Protein AF-A0A450ST64-F1 (afdb_monomer)

Radius of gyration: 21.59 Å; Cα contacts (8 Å, |Δi|>4): 133; chains: 1; bounding box: 35×82×50 Å

Mean predicted aligned error: 12.1 Å

Structure (mmCIF, N/CA/C/O backbone):
data_AF-A0A450ST64-F1
#
_entry.id   AF-A0A450ST64-F1
#
loop_
_atom_site.group_PDB
_atom_site.id
_atom_site.type_symbol
_atom_site.label_atom_id
_atom_site.label_alt_id
_atom_site.label_comp_id
_atom_site.label_asym_id
_atom_site.label_entity_id
_atom_site.label_seq_id
_atom_site.pdbx_PDB_ins_code
_atom_site.Cartn_x
_atom_site.Cartn_y
_atom_site.Cartn_z
_atom_site.occupancy
_atom_site.B_iso_or_equiv
_atom_site.auth_seq_id
_atom_site.auth_comp_id
_atom_site.auth_asym_id
_atom_site.auth_atom_id
_atom_site.pdbx_PDB_model_num
ATOM 1 N N . MET A 1 1 ? 14.173 -31.144 0.280 1.00 30.81 1 MET A N 1
ATOM 2 C CA . MET A 1 1 ? 14.410 -29.751 -0.155 1.00 30.81 1 MET A CA 1
ATOM 3 C C . MET A 1 1 ? 13.484 -28.852 0.642 1.00 30.81 1 MET A C 1
ATOM 5 O O . MET A 1 1 ? 12.292 -28.825 0.370 1.00 30.81 1 MET A O 1
ATOM 9 N N . ALA A 1 2 ? 13.998 -28.232 1.703 1.00 28.69 2 ALA A N 1
ATOM 10 C CA . ALA A 1 2 ? 13.219 -27.351 2.565 1.00 28.69 2 ALA A CA 1
ATOM 11 C C .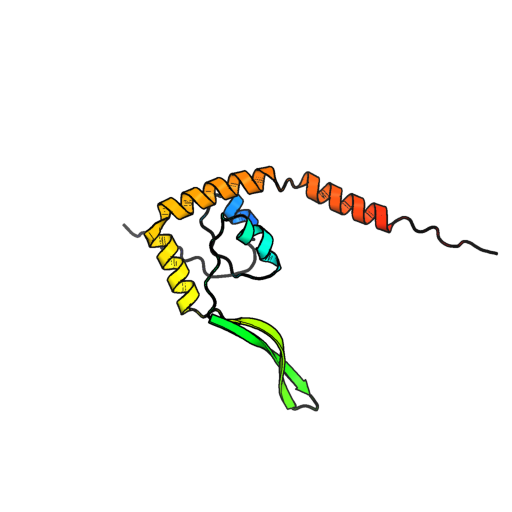 ALA A 1 2 ? 13.204 -25.952 1.938 1.00 28.69 2 ALA A C 1
ATOM 13 O O . ALA A 1 2 ? 14.189 -25.223 2.015 1.00 28.69 2 ALA A O 1
ATOM 14 N N . GLY A 1 3 ? 12.112 -25.618 1.247 1.00 28.77 3 GLY A N 1
ATOM 15 C CA . GLY A 1 3 ? 11.858 -24.257 0.784 1.00 28.77 3 GLY A CA 1
ATOM 16 C C . GLY A 1 3 ? 11.628 -23.366 1.998 1.00 28.77 3 GLY A C 1
ATOM 17 O O . GLY A 1 3 ? 10.692 -23.592 2.761 1.00 28.77 3 GLY A O 1
ATOM 18 N N . ALA A 1 4 ? 12.520 -22.402 2.210 1.00 29.52 4 ALA A N 1
ATOM 19 C CA . ALA A 1 4 ? 12.400 -21.418 3.271 1.00 29.52 4 ALA A CA 1
ATOM 20 C C . ALA A 1 4 ? 11.186 -20.519 2.992 1.00 29.52 4 ALA A C 1
ATOM 22 O O . ALA A 1 4 ? 11.232 -19.614 2.162 1.00 29.52 4 ALA A O 1
ATOM 23 N N . TRP A 1 5 ? 10.083 -20.793 3.682 1.00 30.41 5 TRP A N 1
ATOM 24 C CA . TRP A 1 5 ? 8.909 -19.932 3.726 1.00 30.41 5 TRP A CA 1
ATOM 25 C C . TRP A 1 5 ? 9.215 -18.735 4.626 1.00 30.41 5 TRP A C 1
ATOM 27 O O . TRP A 1 5 ? 8.937 -18.753 5.822 1.00 30.41 5 TRP A O 1
ATOM 37 N N . LEU A 1 6 ? 9.815 -17.688 4.066 1.00 27.41 6 LEU A N 1
ATOM 38 C CA . LEU A 1 6 ? 9.951 -16.405 4.752 1.00 27.41 6 LEU A CA 1
ATOM 39 C C . LEU A 1 6 ? 8.655 -15.607 4.576 1.00 27.41 6 LEU A C 1
ATOM 41 O O . LEU A 1 6 ? 8.564 -14.681 3.773 1.00 27.41 6 LEU A O 1
ATOM 45 N N . ILE A 1 7 ? 7.636 -15.983 5.349 1.00 30.05 7 ILE A N 1
ATOM 46 C CA . ILE A 1 7 ? 6.545 -15.067 5.685 1.00 30.05 7 ILE A CA 1
ATOM 47 C C . ILE A 1 7 ? 7.164 -14.026 6.626 1.00 30.05 7 ILE A C 1
ATOM 49 O O . ILE A 1 7 ? 7.279 -14.259 7.827 1.00 30.05 7 ILE A O 1
ATOM 53 N N . TRP A 1 8 ? 7.635 -12.906 6.075 1.00 29.45 8 TRP A N 1
ATOM 54 C CA . TRP A 1 8 ? 8.084 -11.762 6.870 1.00 29.45 8 TRP A CA 1
ATOM 55 C C . TRP A 1 8 ? 6.871 -11.134 7.562 1.00 29.45 8 TRP A C 1
ATOM 57 O O . TRP A 1 8 ? 6.113 -10.374 6.962 1.00 29.45 8 TRP A O 1
ATOM 67 N N . ALA A 1 9 ? 6.680 -11.479 8.832 1.00 27.64 9 ALA A N 1
ATOM 68 C CA . ALA A 1 9 ? 5.826 -10.763 9.765 1.00 27.64 9 ALA A CA 1
ATOM 69 C C . ALA A 1 9 ? 6.721 -9.962 10.735 1.00 27.64 9 ALA A C 1
ATOM 71 O O . ALA A 1 9 ? 7.627 -10.547 11.322 1.00 27.64 9 ALA A O 1
ATOM 72 N N . PHE A 1 10 ? 6.400 -8.669 10.930 1.00 33.41 10 PHE A N 1
ATOM 73 C CA . PHE A 1 10 ? 6.979 -7.683 11.881 1.00 33.41 10 PHE A CA 1
ATOM 74 C C . PHE A 1 10 ? 8.364 -7.084 11.543 1.00 33.41 10 PHE A C 1
ATOM 76 O O . PHE A 1 10 ? 9.142 -7.715 10.838 1.00 33.41 10 PHE A O 1
ATOM 83 N N . PRO A 1 11 ? 8.785 -5.952 12.154 1.00 30.73 11 PRO A N 1
ATOM 84 C CA . PRO A 1 11 ? 8.136 -4.672 12.480 1.00 30.73 11 PRO A CA 1
ATOM 85 C C . PRO A 1 11 ? 8.857 -3.484 11.769 1.00 30.73 11 PRO A C 1
ATOM 87 O O . PRO A 1 11 ? 9.947 -3.641 11.240 1.00 30.73 11 PRO A O 1
ATOM 90 N N . GLN A 1 12 ? 8.237 -2.297 11.730 1.00 32.22 12 GLN A N 1
ATOM 91 C CA . GLN A 1 12 ? 8.812 -0.974 11.386 1.00 32.22 12 GLN A CA 1
ATOM 92 C C . GLN A 1 12 ? 10.245 -0.934 10.785 1.00 32.22 12 GLN A C 1
ATOM 94 O O . GLN A 1 12 ? 11.183 -0.769 11.554 1.00 32.22 12 GLN A O 1
ATOM 99 N N . GLN A 1 13 ? 10.422 -0.998 9.451 1.00 31.97 13 GLN A N 1
ATOM 100 C CA . GLN A 1 13 ? 11.505 -0.274 8.727 1.00 31.97 13 GLN A CA 1
ATOM 101 C C . GLN A 1 13 ? 11.554 -0.468 7.199 1.00 31.97 13 GLN A C 1
ATOM 103 O O . GLN A 1 13 ? 12.188 0.342 6.525 1.00 31.97 13 GLN A O 1
ATOM 108 N N . ASN A 1 14 ? 10.827 -1.419 6.606 1.00 40.91 14 ASN A N 1
ATOM 109 C CA . ASN A 1 14 ? 10.688 -1.468 5.144 1.00 40.91 14 ASN A CA 1
ATOM 110 C C . ASN A 1 14 ? 9.575 -0.509 4.702 1.00 40.91 14 ASN A C 1
ATOM 112 O O . ASN A 1 14 ? 8.394 -0.841 4.655 1.00 40.91 14 ASN A O 1
ATOM 116 N N . HIS A 1 15 ? 9.947 0.751 4.469 1.00 55.06 15 HIS A N 1
ATOM 117 C CA . HIS A 1 15 ? 9.041 1.744 3.897 1.00 55.06 15 HIS A CA 1
ATOM 118 C C . HIS A 1 15 ? 8.637 1.282 2.481 1.00 55.06 15 HIS A C 1
ATOM 120 O O . HIS A 1 15 ? 9.527 0.891 1.725 1.00 55.06 15 HIS A O 1
ATOM 126 N N . PRO A 1 16 ? 7.377 1.462 2.034 1.00 56.62 16 PRO A N 1
ATOM 127 C CA . PRO A 1 16 ? 6.893 1.108 0.682 1.00 56.62 16 PRO A CA 1
ATOM 128 C C . PRO A 1 16 ? 7.734 1.607 -0.509 1.00 56.62 16 PRO A C 1
ATOM 130 O O . PRO A 1 16 ? 7.538 1.208 -1.652 1.00 56.62 16 PRO A O 1
ATOM 133 N N . LYS A 1 17 ? 8.648 2.547 -0.253 1.00 59.41 17 LYS A N 1
ATOM 134 C CA . LYS A 1 17 ? 9.569 3.115 -1.237 1.00 59.41 17 LYS A CA 1
ATOM 135 C C . LYS A 1 17 ? 10.792 2.217 -1.444 1.00 59.41 17 LYS A C 1
ATOM 137 O O . LYS A 1 17 ? 11.253 2.109 -2.571 1.00 59.41 17 LYS A O 1
ATOM 142 N N . SER A 1 18 ? 11.283 1.570 -0.385 1.00 56.31 18 SER A N 1
ATOM 143 C CA . SER A 1 18 ? 12.427 0.652 -0.431 1.00 56.31 18 SER A CA 1
ATOM 144 C C . SER A 1 18 ? 12.081 -0.611 -1.215 1.00 56.31 18 SER A C 1
ATOM 146 O O . SER A 1 18 ? 12.771 -0.954 -2.169 1.00 56.31 18 SER A O 1
ATOM 148 N N . ASP A 1 19 ? 10.948 -1.238 -0.901 1.00 57.44 19 ASP A N 1
ATOM 149 C CA . ASP A 1 19 ? 10.513 -2.473 -1.570 1.00 57.44 19 ASP A CA 1
ATOM 150 C C . ASP A 1 19 ? 10.255 -2.252 -3.066 1.00 57.44 19 ASP A C 1
ATOM 152 O O . ASP A 1 19 ? 10.588 -3.087 -3.910 1.00 57.44 19 ASP A O 1
ATOM 156 N N . ARG A 1 20 ? 9.751 -1.065 -3.421 1.00 58.09 20 ARG A N 1
ATOM 157 C CA . ARG A 1 20 ? 9.611 -0.654 -4.817 1.00 58.09 20 ARG A CA 1
ATOM 158 C C . ARG A 1 20 ? 10.942 -0.418 -5.505 1.00 58.09 20 ARG A C 1
ATOM 160 O O . ARG A 1 20 ? 11.062 -0.830 -6.647 1.00 58.09 20 ARG A O 1
ATOM 167 N N . LEU A 1 21 ? 11.942 0.186 -4.860 1.00 58.72 21 LEU A N 1
ATOM 168 C CA . LEU A 1 21 ? 13.284 0.284 -5.453 1.00 58.72 21 LEU A CA 1
ATOM 169 C C . LEU A 1 21 ? 13.840 -1.105 -5.806 1.00 58.72 21 LEU A C 1
ATOM 171 O O . LEU A 1 21 ? 14.534 -1.247 -6.808 1.00 58.72 21 LEU A O 1
ATOM 175 N N . LEU A 1 22 ? 13.449 -2.136 -5.054 1.00 68.44 22 LEU A N 1
ATOM 176 C CA . LEU A 1 22 ? 13.829 -3.529 -5.288 1.00 68.44 22 LEU A CA 1
ATOM 177 C C . LEU A 1 22 ? 12.943 -4.267 -6.311 1.00 68.44 22 LEU A C 1
ATOM 179 O O . LEU A 1 22 ? 13.215 -5.423 -6.621 1.00 68.44 22 LEU A O 1
ATOM 183 N N . GLY A 1 23 ? 11.900 -3.626 -6.854 1.00 80.31 23 GLY A N 1
ATOM 184 C CA . GLY A 1 23 ? 10.989 -4.245 -7.823 1.00 80.31 23 GLY A CA 1
ATOM 185 C C . GLY A 1 23 ? 10.072 -5.312 -7.218 1.00 80.31 23 GLY A C 1
ATOM 186 O O . GLY A 1 23 ? 9.620 -6.206 -7.929 1.00 80.31 23 GLY A O 1
ATOM 187 N N . VAL A 1 24 ? 9.794 -5.236 -5.914 1.00 85.50 24 VAL A N 1
ATOM 188 C CA . VAL A 1 24 ? 8.995 -6.237 -5.195 1.00 85.50 24 VAL A CA 1
ATOM 189 C C . VAL A 1 24 ? 7.499 -5.885 -5.250 1.00 85.50 24 VAL A C 1
ATOM 191 O O . VAL A 1 24 ? 7.123 -4.747 -4.939 1.00 85.50 24 VAL A O 1
ATOM 194 N N . PRO A 1 25 ? 6.610 -6.837 -5.606 1.00 87.38 25 PRO A N 1
ATOM 195 C CA . PRO A 1 25 ? 5.165 -6.654 -5.491 1.00 87.38 25 PRO A CA 1
ATOM 196 C C . PRO A 1 25 ? 4.749 -6.159 -4.105 1.00 87.38 25 PRO A C 1
ATOM 198 O O . PRO A 1 25 ? 5.056 -6.787 -3.097 1.00 87.38 25 PRO A O 1
ATOM 201 N N . THR A 1 26 ? 4.036 -5.033 -4.057 1.00 87.25 26 THR A N 1
ATOM 202 C CA . THR A 1 26 ? 3.669 -4.373 -2.797 1.00 87.25 26 THR A CA 1
ATOM 203 C C . THR A 1 26 ? 2.159 -4.144 -2.728 1.00 87.25 26 THR A C 1
ATOM 205 O O . THR A 1 26 ? 1.587 -3.466 -3.591 1.00 87.25 26 THR A O 1
ATOM 208 N N . ILE A 1 27 ? 1.530 -4.667 -1.672 1.00 89.50 27 ILE A N 1
ATOM 209 C CA . ILE A 1 27 ? 0.146 -4.369 -1.281 1.00 89.50 27 ILE A CA 1
ATOM 210 C C . ILE A 1 27 ? 0.136 -3.267 -0.217 1.00 89.50 27 ILE A C 1
ATOM 212 O O . ILE A 1 27 ? 0.959 -3.289 0.695 1.00 89.50 27 ILE A O 1
ATOM 216 N N . LEU A 1 28 ? -0.770 -2.295 -0.322 1.00 88.31 28 LEU A N 1
ATOM 217 C CA . LEU A 1 28 ? -0.840 -1.151 0.595 1.00 88.31 28 LEU A CA 1
ATOM 218 C C . LEU A 1 28 ? -2.267 -0.902 1.068 1.00 88.31 28 LEU A C 1
ATOM 220 O O . LEU A 1 28 ? -3.214 -1.023 0.300 1.00 88.31 28 LEU A O 1
ATOM 224 N N . SER A 1 29 ? -2.425 -0.475 2.317 1.00 86.06 29 SER A N 1
ATOM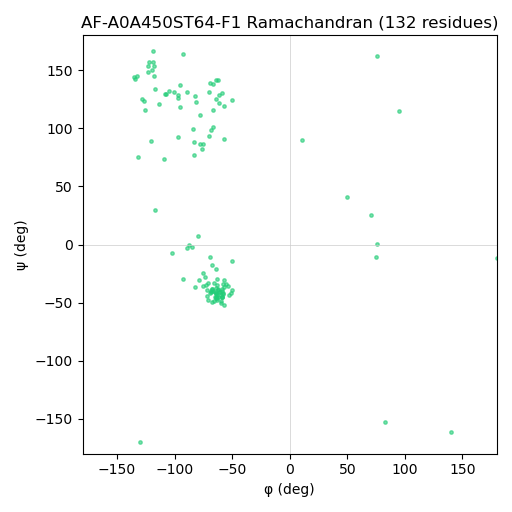 225 C CA . SER A 1 29 ? -3.678 0.134 2.757 1.00 86.06 29 SER A CA 1
ATOM 226 C C . SER A 1 29 ? -3.860 1.500 2.090 1.00 86.06 29 SER A C 1
ATOM 228 O O . SER A 1 29 ? -2.903 2.279 1.989 1.00 86.06 29 SER A O 1
ATOM 230 N N . ASP A 1 30 ? -5.087 1.801 1.655 1.00 84.81 30 ASP A N 1
ATOM 231 C CA . ASP A 1 30 ? -5.438 3.117 1.117 1.00 84.81 30 ASP A CA 1
ATOM 232 C C . ASP A 1 30 ? -5.596 4.136 2.243 1.00 84.81 30 ASP A C 1
ATOM 234 O O . ASP A 1 30 ? -6.678 4.395 2.762 1.00 84.81 30 ASP A O 1
ATOM 238 N N . ILE A 1 31 ? -4.468 4.675 2.685 1.00 80.88 31 ILE A N 1
ATOM 239 C CA . ILE A 1 31 ? -4.399 5.740 3.681 1.00 80.88 31 ILE A CA 1
ATOM 240 C C . ILE A 1 31 ? -3.738 6.976 3.064 1.00 80.88 31 ILE A C 1
ATOM 242 O O . ILE A 1 31 ? -2.971 6.845 2.105 1.00 80.88 31 ILE A O 1
ATOM 246 N N . PRO A 1 32 ? -3.973 8.190 3.604 1.00 80.75 32 PRO A N 1
ATOM 247 C CA . PRO A 1 32 ? -3.513 9.438 2.989 1.00 80.75 32 PRO A CA 1
ATOM 248 C C . PRO A 1 32 ? -2.028 9.455 2.606 1.00 80.75 32 PRO A C 1
ATOM 250 O O . PRO A 1 32 ? -1.679 9.917 1.522 1.00 80.75 32 PRO A O 1
ATOM 253 N N . VAL A 1 33 ? -1.163 8.883 3.448 1.00 79.25 33 VAL A N 1
ATOM 254 C CA . VAL A 1 33 ? 0.290 8.820 3.212 1.00 79.25 33 VAL A CA 1
ATOM 255 C C . VAL A 1 33 ? 0.693 7.915 2.038 1.00 79.25 33 VAL A C 1
ATOM 257 O O . VAL A 1 33 ? 1.799 8.045 1.519 1.00 79.25 33 VAL A O 1
ATOM 260 N N . HIS A 1 34 ? -0.187 7.016 1.590 1.00 84.44 34 HIS A N 1
ATOM 261 C CA . HIS A 1 34 ? 0.054 6.092 0.479 1.00 84.44 34 HIS A CA 1
ATOM 262 C C . HIS A 1 34 ? -0.625 6.511 -0.828 1.00 84.44 34 HIS A C 1
ATOM 264 O O . HIS A 1 34 ? -0.344 5.902 -1.860 1.00 84.44 34 HIS A O 1
ATOM 270 N N . LYS A 1 35 ? -1.473 7.550 -0.828 1.00 86.44 35 LYS A N 1
ATOM 271 C CA . LYS A 1 35 ? -2.278 7.928 -2.003 1.00 86.44 35 LYS A CA 1
ATOM 272 C C . LYS A 1 35 ? -1.456 8.120 -3.268 1.00 86.44 35 LYS A C 1
ATOM 274 O O . LYS A 1 35 ? -1.837 7.631 -4.321 1.00 86.44 35 LYS A O 1
ATOM 279 N N . GLU A 1 36 ? -0.312 8.794 -3.180 1.00 84.50 36 GLU A N 1
ATOM 280 C CA . GLU A 1 36 ? 0.560 8.984 -4.345 1.00 84.50 36 GLU A CA 1
ATOM 281 C C . GLU A 1 36 ? 1.043 7.647 -4.926 1.00 84.50 36 GLU A C 1
ATOM 283 O O . GLU A 1 36 ? 1.074 7.470 -6.142 1.00 84.50 36 GLU A O 1
ATOM 288 N N . LEU A 1 37 ? 1.396 6.695 -4.059 1.00 84.31 37 LEU A N 1
ATOM 289 C CA . LEU A 1 37 ? 1.874 5.377 -4.468 1.00 84.31 37 LEU A CA 1
ATOM 290 C C . LEU A 1 37 ? 0.738 4.516 -5.031 1.00 84.31 37 LEU A C 1
ATOM 292 O O . LEU A 1 37 ? 0.972 3.743 -5.954 1.00 84.31 37 LEU A O 1
ATOM 296 N N . ILE A 1 38 ? -0.477 4.6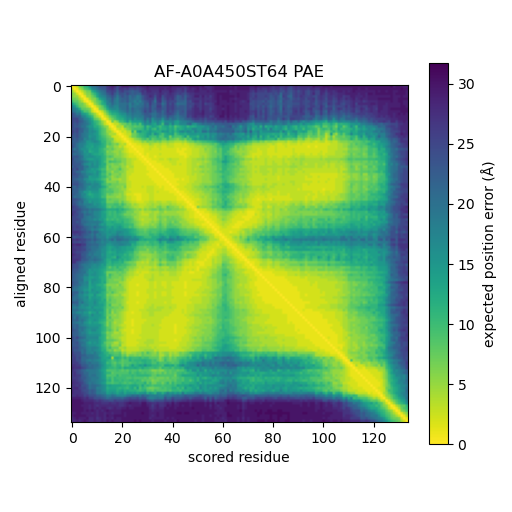47 -4.506 1.00 86.62 38 ILE A N 1
ATOM 297 C CA . ILE A 1 38 ? -1.655 3.930 -5.009 1.00 86.62 38 ILE A CA 1
ATOM 298 C C . ILE A 1 38 ? -2.082 4.495 -6.367 1.00 86.62 38 ILE A C 1
ATOM 300 O O . ILE A 1 38 ? -2.226 3.740 -7.326 1.00 86.62 38 ILE A O 1
ATOM 304 N N . HIS A 1 39 ? -2.177 5.822 -6.499 1.00 88.94 39 HIS A N 1
ATOM 305 C CA . HIS A 1 39 ? -2.510 6.477 -7.768 1.00 88.94 39 HIS A CA 1
ATOM 306 C C . HIS A 1 39 ? -1.461 6.248 -8.862 1.00 88.94 39 HIS A C 1
ATOM 308 O O . HIS A 1 39 ? -1.777 6.379 -10.040 1.00 88.94 39 HIS A O 1
ATOM 314 N N . SER A 1 40 ? -0.223 5.888 -8.503 1.00 86.25 40 SER A N 1
ATOM 315 C CA . SER A 1 40 ? 0.795 5.528 -9.493 1.00 86.25 40 SER A CA 1
ATOM 316 C C . SER A 1 40 ? 0.502 4.205 -10.215 1.00 86.25 40 SER A C 1
ATOM 318 O O . SER A 1 40 ? 1.214 3.881 -11.155 1.00 86.25 40 SER A O 1
ATOM 320 N N . GLY A 1 41 ? -0.470 3.402 -9.762 1.00 88.69 41 GLY A N 1
ATOM 321 C CA . GLY A 1 41 ? -0.871 2.135 -10.394 1.00 88.69 41 GLY A CA 1
ATOM 322 C C . GLY A 1 41 ? 0.089 0.954 -10.184 1.00 88.69 41 GLY A C 1
ATOM 323 O O . GLY A 1 41 ? -0.266 -0.190 -10.456 1.00 88.69 41 GLY A O 1
ATOM 324 N N . TYR A 1 42 ? 1.285 1.201 -9.646 1.00 87.94 42 TYR A N 1
ATOM 325 C CA . TYR A 1 42 ? 2.314 0.177 -9.404 1.00 87.94 42 TYR A CA 1
ATOM 326 C C . TYR A 1 42 ? 2.188 -0.537 -8.046 1.00 87.94 42 TYR A C 1
ATOM 328 O O . TYR A 1 42 ? 3.031 -1.354 -7.691 1.00 87.94 42 TYR A O 1
ATOM 336 N N . CYS A 1 43 ? 1.193 -0.178 -7.230 1.00 84.56 43 CYS A N 1
ATOM 337 C CA . CYS A 1 43 ? 0.874 -0.836 -5.962 1.00 84.56 43 CYS A CA 1
ATOM 338 C C . CYS A 1 43 ? -0.563 -1.304 -6.006 1.00 84.56 43 CYS A C 1
ATOM 340 O O . CYS A 1 43 ? -1.419 -0.641 -6.587 1.00 84.56 43 CYS A O 1
ATOM 342 N N . GLN A 1 44 ? -0.818 -2.402 -5.313 1.00 87.00 44 GLN A N 1
ATOM 343 C CA . GLN A 1 44 ? -2.165 -2.908 -5.166 1.00 87.00 44 GLN A CA 1
ATOM 344 C C . GLN A 1 44 ? -2.762 -2.409 -3.853 1.00 87.00 44 GLN A C 1
ATOM 346 O O . GLN A 1 44 ? -2.218 -2.718 -2.790 1.00 87.00 44 GLN A O 1
ATOM 351 N N . PRO A 1 45 ? -3.860 -1.641 -3.890 1.00 89.44 45 PRO A N 1
ATOM 352 C CA . PRO A 1 45 ? -4.583 -1.322 -2.675 1.00 89.44 45 PRO A CA 1
ATOM 353 C C . PRO A 1 45 ? -5.223 -2.594 -2.105 1.00 89.44 45 PRO A C 1
ATOM 355 O O . PRO A 1 45 ? -5.777 -3.414 -2.846 1.00 89.44 45 PRO A O 1
ATOM 358 N N . ILE A 1 46 ? -5.141 -2.752 -0.787 1.00 90.50 46 ILE A N 1
ATOM 359 C CA . ILE A 1 46 ? -5.904 -3.753 -0.043 1.00 90.50 46 ILE A CA 1
ATOM 360 C C . ILE A 1 46 ? -7.366 -3.307 -0.055 1.00 90.50 46 ILE A C 1
ATOM 362 O O . ILE A 1 46 ? -7.668 -2.148 0.241 1.00 90.50 46 ILE A O 1
ATOM 366 N N . SER A 1 47 ? -8.266 -4.227 -0.397 1.00 86.75 47 SER A N 1
ATOM 367 C CA . SER A 1 47 ? -9.705 -3.958 -0.350 1.00 86.75 47 SER A CA 1
ATOM 368 C C . SER A 1 47 ? -10.148 -3.685 1.087 1.00 86.75 47 SER A C 1
ATOM 370 O O . SER A 1 47 ? -9.680 -4.337 2.018 1.00 86.75 47 SER A O 1
ATOM 372 N N . HIS A 1 48 ? -11.068 -2.742 1.267 1.00 86.56 48 HIS A N 1
ATOM 373 C CA . HIS A 1 48 ? -11.649 -2.417 2.567 1.00 86.56 48 HIS A CA 1
ATOM 374 C C . HIS A 1 48 ? -13.171 -2.550 2.524 1.00 86.56 48 HIS A C 1
ATOM 376 O O . HIS A 1 48 ? -13.799 -2.360 1.482 1.00 86.56 48 HIS A O 1
ATOM 382 N N . ARG A 1 49 ? -13.784 -2.814 3.678 1.00 85.88 49 ARG A N 1
ATOM 383 C CA . ARG A 1 49 ? -15.238 -3.043 3.793 1.00 85.88 49 ARG A CA 1
ATOM 384 C C . ARG A 1 49 ? -16.052 -1.776 4.028 1.00 85.88 49 ARG A C 1
ATOM 386 O O . ARG A 1 49 ? -17.276 -1.814 4.069 1.00 85.88 49 ARG A O 1
ATOM 393 N N . GLY A 1 50 ? -15.368 -0.646 4.166 1.00 86.56 50 GLY A N 1
ATOM 394 C CA . GLY A 1 50 ? -15.974 0.653 4.407 1.00 86.56 50 GLY A CA 1
ATOM 395 C C . GLY A 1 50 ? -15.158 1.451 5.408 1.00 86.56 50 GLY A C 1
ATOM 396 O O . GLY A 1 50 ? -13.981 1.168 5.631 1.00 86.56 50 GLY A O 1
ATOM 397 N N . LEU A 1 51 ? -15.798 2.456 5.995 1.00 89.25 51 LEU A N 1
ATOM 398 C CA . LEU A 1 51 ? -15.209 3.311 7.014 1.00 89.25 51 LEU A CA 1
ATOM 399 C C . LEU A 1 51 ? -15.811 2.991 8.381 1.00 89.25 51 LEU A C 1
ATOM 401 O O . LEU A 1 51 ? -17.030 3.027 8.537 1.00 89.25 51 LEU A O 1
ATOM 405 N N . GLU A 1 52 ? -14.955 2.770 9.370 1.00 91.25 52 GLU A N 1
ATOM 406 C CA . GLU A 1 52 ? -15.335 2.530 10.762 1.00 91.25 52 GLU A CA 1
ATOM 407 C C . GLU A 1 52 ? -14.778 3.615 11.692 1.00 91.25 52 GLU A C 1
ATOM 409 O O . GLU A 1 52 ? -13.769 4.245 11.360 1.00 91.25 52 GLU A O 1
ATOM 414 N N . PRO A 1 53 ? -15.418 3.878 12.849 1.00 91.44 53 PRO A N 1
ATOM 415 C CA . PRO A 1 53 ? -14.905 4.832 13.826 1.00 91.44 53 PRO A CA 1
ATOM 416 C C . PRO A 1 53 ? -13.507 4.445 14.320 1.00 91.44 53 PRO A C 1
ATOM 418 O O . PRO A 1 53 ? -13.280 3.320 14.761 1.00 91.44 53 PRO A O 1
ATOM 421 N N . ALA A 1 54 ? -12.577 5.398 14.304 1.00 88.38 54 ALA A N 1
ATOM 422 C CA . ALA A 1 54 ? -11.240 5.207 14.854 1.00 88.38 54 ALA A CA 1
ATOM 423 C C . ALA A 1 54 ? -11.294 5.312 16.386 1.00 88.38 54 ALA A C 1
ATOM 425 O O . ALA A 1 54 ? -11.156 6.404 16.941 1.00 88.38 54 ALA A O 1
ATOM 426 N N . LEU A 1 55 ? -11.587 4.195 17.059 1.00 90.69 55 LEU A N 1
ATOM 427 C CA . LEU A 1 55 ? -11.789 4.143 18.507 1.00 90.69 55 LEU A CA 1
ATOM 428 C C . LEU A 1 55 ? -10.467 4.051 19.273 1.00 90.69 55 LEU A C 1
ATOM 430 O O . LEU A 1 55 ? -9.673 3.135 19.067 1.00 90.69 55 LEU A O 1
ATOM 434 N N . TYR A 1 56 ? -10.295 4.944 20.241 1.00 88.88 56 TYR A N 1
ATOM 435 C CA . TYR A 1 56 ? -9.156 4.973 21.150 1.00 88.88 56 TYR A CA 1
ATOM 436 C C . TYR A 1 56 ? -9.611 4.810 22.588 1.00 88.88 56 TYR A C 1
ATOM 438 O O . TYR A 1 56 ? -10.717 5.210 22.951 1.00 88.88 56 TYR A O 1
ATOM 446 N N . ASP A 1 57 ? -8.745 4.224 23.413 1.00 94.06 57 ASP A N 1
ATOM 447 C CA . ASP A 1 57 ? -8.936 4.279 24.856 1.00 94.06 57 ASP A CA 1
ATOM 448 C C . ASP A 1 57 ? -8.898 5.732 25.325 1.00 94.06 57 ASP A C 1
ATOM 450 O O . ASP A 1 57 ? -7.968 6.476 25.012 1.00 94.06 57 ASP A O 1
ATOM 454 N N . HIS A 1 58 ? -9.915 6.117 26.085 1.00 91.06 58 HIS A N 1
ATOM 455 C CA . HIS A 1 58 ? -10.019 7.433 26.689 1.00 91.06 58 HIS A CA 1
ATOM 456 C C . HIS A 1 58 ? -10.448 7.287 28.143 1.00 91.06 58 HIS A C 1
ATOM 458 O O . HIS A 1 58 ? -11.251 6.414 28.475 1.00 91.06 58 HIS A O 1
ATOM 464 N N . TYR A 1 59 ? -9.889 8.126 29.007 1.00 90.25 59 TYR A N 1
ATOM 465 C CA . TYR A 1 59 ? -10.251 8.183 30.415 1.00 90.25 59 TYR A CA 1
ATOM 466 C C . TYR A 1 59 ? -10.904 9.526 30.690 1.00 90.25 59 TYR A C 1
ATOM 468 O O . TYR A 1 59 ? -10.272 10.565 30.514 1.00 90.25 59 TYR A O 1
ATOM 476 N N . GLU A 1 60 ? -12.141 9.485 31.168 1.00 86.88 60 GLU A N 1
ATOM 477 C CA . GLU A 1 60 ? -12.887 10.666 31.584 1.00 86.88 60 GLU A CA 1
ATOM 478 C C . GLU A 1 60 ? -13.415 10.417 32.999 1.00 86.88 60 GLU A C 1
ATOM 480 O O . GLU A 1 60 ? -14.027 9.383 33.273 1.00 86.88 60 GLU A O 1
ATOM 485 N N . ASN A 1 61 ? -13.098 11.319 33.933 1.00 87.50 61 ASN A N 1
ATOM 486 C CA . ASN A 1 61 ? -13.479 11.213 35.349 1.00 87.50 61 ASN A CA 1
ATOM 487 C C . ASN A 1 61 ? -13.151 9.848 35.994 1.00 87.50 61 ASN A C 1
ATOM 489 O O . ASN A 1 61 ? -13.952 9.281 36.732 1.00 87.50 61 ASN A O 1
ATOM 493 N N . GLY A 1 62 ? -11.978 9.287 35.683 1.00 89.06 62 GLY A N 1
ATOM 494 C CA . GLY A 1 62 ? -11.528 7.999 36.228 1.00 89.06 62 GLY A CA 1
ATOM 495 C C . GLY A 1 62 ? -12.200 6.760 35.621 1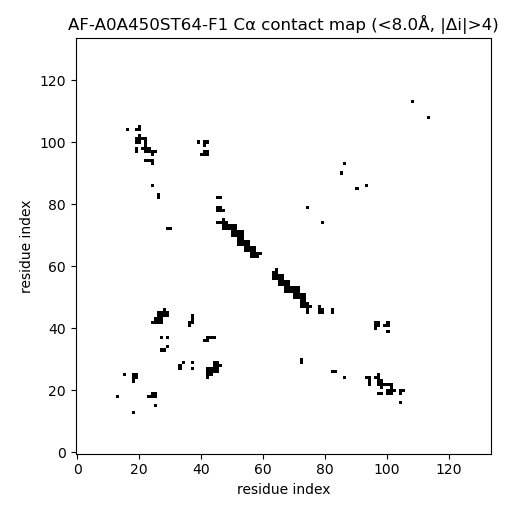.00 89.06 62 GLY A C 1
ATOM 496 O O . GLY A 1 62 ? -11.848 5.644 35.996 1.00 89.06 62 GLY A O 1
ATOM 497 N N . THR A 1 63 ? -13.114 6.924 34.661 1.00 89.56 63 THR A N 1
ATOM 498 C CA . THR A 1 63 ? -13.773 5.813 33.960 1.00 89.56 63 THR A CA 1
ATOM 499 C C . THR A 1 63 ? -13.133 5.598 32.589 1.00 89.56 63 THR A C 1
ATOM 501 O O . THR A 1 63 ? -12.949 6.549 31.828 1.00 89.56 63 THR A O 1
ATOM 504 N N . ARG A 1 64 ? -12.783 4.346 32.257 1.00 91.31 64 ARG A N 1
ATOM 505 C CA . ARG A 1 64 ? -12.255 3.982 30.932 1.00 91.31 64 ARG A CA 1
ATOM 506 C C . ARG A 1 64 ? -13.407 3.809 29.945 1.00 91.31 64 ARG A C 1
ATOM 508 O O . ARG A 1 64 ? -14.267 2.956 30.144 1.00 91.31 64 ARG A O 1
ATOM 515 N N . GLY A 1 65 ? -13.374 4.571 28.861 1.00 91.50 65 GLY A N 1
ATOM 516 C CA . GLY A 1 65 ? -14.295 4.465 27.736 1.00 91.50 65 GLY A CA 1
ATOM 517 C C . GLY A 1 65 ? -13.561 4.392 26.399 1.00 91.50 65 GLY A C 1
ATOM 518 O O . GLY A 1 65 ? -12.336 4.245 26.332 1.00 91.50 65 GLY A O 1
ATOM 519 N N . LYS A 1 66 ? -14.331 4.500 25.316 1.00 92.44 66 LYS A N 1
ATOM 520 C CA . LYS A 1 66 ? -13.814 4.649 23.955 1.00 92.44 66 LYS A CA 1
ATOM 521 C C . LYS A 1 66 ? -14.261 5.990 23.392 1.00 92.44 66 LYS A C 1
ATOM 523 O O . LYS A 1 66 ? -15.439 6.322 23.483 1.00 92.44 66 LYS A O 1
ATOM 528 N N . ILE A 1 67 ? -13.340 6.723 22.776 1.00 93.50 67 ILE A N 1
ATOM 529 C CA . ILE A 1 67 ? -13.641 7.940 22.012 1.00 93.50 67 ILE A CA 1
ATOM 530 C C . ILE A 1 67 ? -13.233 7.736 20.553 1.00 93.50 67 ILE A C 1
ATOM 532 O O . ILE A 1 67 ? -12.248 7.050 20.272 1.00 93.50 67 ILE A O 1
ATOM 536 N N . ALA A 1 68 ? -13.992 8.308 19.621 1.00 92.31 68 ALA A N 1
ATOM 537 C CA . ALA A 1 68 ? -13.696 8.231 18.197 1.00 92.31 68 ALA A CA 1
ATOM 538 C C . ALA A 1 68 ? -12.943 9.483 17.719 1.00 92.31 68 ALA A C 1
ATOM 540 O O . ALA A 1 68 ? -13.454 10.594 17.852 1.00 92.31 68 ALA A O 1
ATOM 541 N N . TYR A 1 69 ? -11.783 9.301 17.082 1.00 87.81 69 TYR A N 1
ATOM 542 C CA . TYR A 1 69 ? -11.048 10.371 16.394 1.00 87.81 69 TYR A CA 1
ATOM 543 C C . TYR A 1 69 ? -11.109 10.170 14.876 1.00 87.81 69 TYR A C 1
ATOM 545 O O . TYR A 1 69 ? -10.144 9.770 14.228 1.00 87.81 69 TYR A O 1
ATOM 553 N N . GLY A 1 70 ? -12.280 10.438 14.299 1.00 88.31 70 GLY A N 1
ATOM 554 C CA . GLY A 1 70 ? -12.524 10.274 12.866 1.00 88.31 70 GLY A CA 1
ATOM 555 C C . GLY A 1 70 ? -12.874 8.838 12.471 1.00 88.31 70 GLY A C 1
ATOM 556 O O . GLY A 1 70 ? 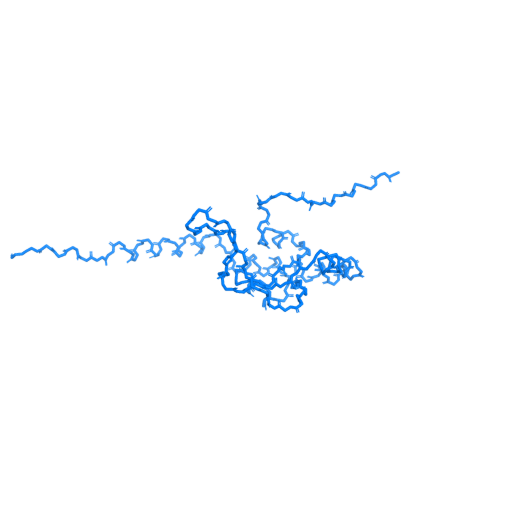-13.466 8.089 13.251 1.00 88.31 70 GLY A O 1
ATOM 557 N N . LYS A 1 71 ? -12.565 8.478 11.220 1.00 89.06 71 LYS A N 1
ATOM 558 C CA . LYS A 1 71 ? -12.900 7.177 10.628 1.00 89.06 71 LYS A CA 1
ATOM 559 C C . LYS A 1 71 ? -11.717 6.599 9.862 1.00 89.06 71 LYS A C 1
ATOM 561 O O . LYS A 1 71 ? -11.017 7.354 9.187 1.00 89.06 71 LYS A O 1
ATOM 566 N N . TRP A 1 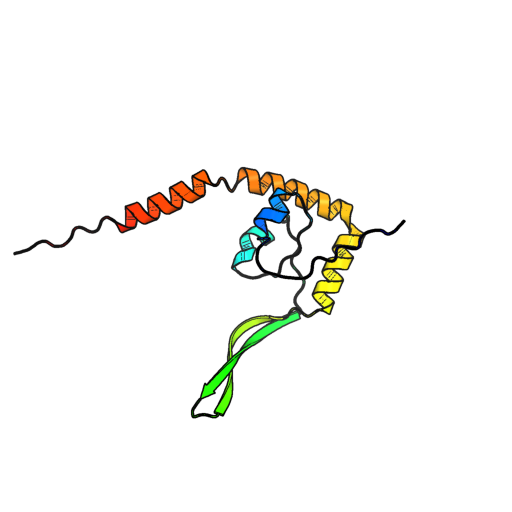72 ? -11.543 5.284 9.909 1.00 86.75 72 TRP A N 1
ATOM 567 C CA . TRP A 1 72 ? -10.521 4.553 9.157 1.00 86.75 72 TRP A CA 1
ATOM 568 C C . TRP A 1 72 ? -11.139 3.491 8.264 1.00 86.75 72 TRP A C 1
ATOM 570 O O . TRP A 1 72 ? -12.247 3.025 8.515 1.00 86.75 72 TRP A O 1
ATOM 580 N N . HIS A 1 73 ? -10.411 3.105 7.219 1.00 87.50 73 HIS A N 1
ATOM 581 C CA . HIS A 1 73 ? -10.794 1.970 6.395 1.00 87.50 73 HIS A CA 1
ATOM 582 C C . HIS A 1 73 ? -10.761 0.685 7.222 1.00 87.50 73 HIS A C 1
ATOM 584 O O . HIS A 1 73 ? -9.735 0.353 7.817 1.00 87.50 73 HIS A O 1
ATOM 590 N N . SER A 1 74 ? -11.885 -0.028 7.236 1.00 89.81 74 SER A N 1
ATOM 591 C CA . SER A 1 74 ? -12.000 -1.332 7.881 1.00 89.81 74 SER A CA 1
ATOM 592 C C . SER A 1 74 ? -11.375 -2.397 6.988 1.00 89.81 74 SER A C 1
ATOM 594 O O . SER A 1 74 ? -11.862 -2.664 5.884 1.00 89.81 74 SER A O 1
ATOM 596 N N . ILE A 1 75 ? -10.252 -2.940 7.451 1.00 89.88 75 ILE A N 1
ATOM 597 C CA . ILE A 1 75 ? -9.487 -3.992 6.788 1.00 89.88 75 ILE A CA 1
ATOM 598 C C . ILE A 1 75 ? -9.326 -5.123 7.795 1.00 89.88 75 ILE A C 1
ATOM 600 O O . ILE A 1 75 ? -8.662 -4.965 8.821 1.00 89.88 75 ILE A O 1
ATOM 604 N N . GLU A 1 76 ? -9.904 -6.277 7.488 1.00 90.19 76 GLU A N 1
ATOM 605 C CA . GLU A 1 76 ? -9.760 -7.473 8.305 1.00 90.19 76 GLU A CA 1
ATOM 606 C C . GLU A 1 76 ? -8.597 -8.347 7.827 1.00 90.19 76 GLU A C 1
ATOM 608 O O . GLU A 1 76 ? -8.126 -8.275 6.689 1.00 90.19 76 GLU A O 1
ATOM 613 N N . THR A 1 77 ? -8.165 -9.274 8.685 1.00 91.25 77 THR A N 1
ATOM 614 C CA . THR A 1 77 ? -7.140 -10.269 8.338 1.00 91.25 77 THR A CA 1
ATOM 615 C C . THR A 1 77 ? -7.509 -11.086 7.096 1.00 91.25 77 THR A C 1
ATOM 617 O O . THR A 1 77 ? -6.627 -11.440 6.314 1.00 91.25 77 THR A O 1
ATOM 620 N N . ALA A 1 78 ? -8.798 -11.372 6.885 1.00 90.81 78 ALA A N 1
ATOM 621 C CA . ALA A 1 78 ? -9.272 -12.081 5.698 1.00 90.81 78 ALA A CA 1
ATOM 622 C C . ALA A 1 78 ? -9.017 -11.286 4.403 1.00 90.81 78 ALA A C 1
ATOM 624 O O . ALA A 1 78 ? -8.616 -11.876 3.401 1.00 90.81 78 ALA A O 1
ATOM 625 N N . ASP A 1 79 ? -9.160 -9.959 4.443 1.00 90.88 79 ASP A N 1
ATOM 626 C CA . ASP A 1 79 ? -8.973 -9.083 3.280 1.00 90.88 79 ASP A CA 1
ATOM 627 C C . ASP A 1 79 ? -7.483 -8.987 2.902 1.00 90.88 79 ASP A C 1
ATOM 629 O O . ASP A 1 79 ? -7.108 -9.056 1.726 1.00 90.88 79 ASP A O 1
ATOM 633 N N . ILE A 1 80 ? -6.608 -8.927 3.914 1.00 90.56 80 ILE 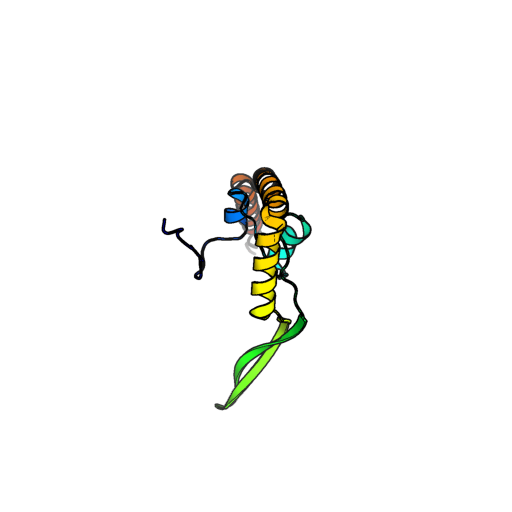A N 1
ATOM 634 C CA . ILE A 1 80 ? -5.149 -8.996 3.734 1.00 90.56 80 ILE A CA 1
ATOM 635 C C . ILE A 1 80 ? -4.758 -10.351 3.138 1.00 90.56 80 ILE A C 1
ATOM 637 O O . ILE A 1 80 ? -4.005 -10.412 2.165 1.00 90.56 80 ILE A O 1
ATOM 641 N N . ARG A 1 81 ? -5.289 -11.448 3.695 1.00 92.81 81 ARG A N 1
ATOM 642 C CA . ARG A 1 81 ? -5.013 -12.807 3.213 1.00 92.81 81 ARG A CA 1
ATOM 643 C C . ARG A 1 81 ? -5.421 -12.972 1.756 1.00 92.81 81 ARG A C 1
ATOM 645 O O . ARG A 1 81 ? -4.646 -13.526 0.981 1.00 92.81 81 ARG A O 1
ATOM 652 N N . GLN A 1 82 ? -6.605 -12.488 1.389 1.00 92.75 82 GLN A N 1
ATOM 653 C CA . GLN A 1 82 ? -7.079 -12.548 0.013 1.00 92.75 82 GLN A CA 1
ATOM 654 C C . GLN A 1 82 ? -6.163 -11.749 -0.918 1.00 92.75 82 GLN A C 1
ATOM 656 O O . GLN A 1 82 ? -5.718 -12.283 -1.927 1.00 92.75 82 GLN A O 1
ATOM 661 N N . SER A 1 83 ? -5.774 -10.534 -0.518 1.00 91.31 83 SER A N 1
ATOM 662 C CA . SER A 1 83 ? -4.857 -9.694 -1.301 1.00 91.31 83 SER A CA 1
ATOM 663 C C . SER A 1 83 ? -3.505 -10.378 -1.544 1.00 91.31 83 SER A C 1
ATOM 665 O O . SER A 1 83 ? -2.966 -10.321 -2.647 1.00 91.31 83 SER A O 1
ATOM 667 N N . ILE A 1 84 ? -2.961 -11.072 -0.537 1.00 90.69 84 ILE A N 1
ATOM 668 C CA . ILE A 1 84 ? -1.730 -11.864 -0.685 1.00 90.69 84 ILE A CA 1
ATOM 669 C C . ILE A 1 84 ? -1.941 -13.020 -1.674 1.00 90.69 84 ILE A C 1
ATOM 671 O O . ILE A 1 84 ? -1.100 -13.248 -2.543 1.00 90.69 84 ILE A O 1
ATOM 675 N N . LEU A 1 85 ? -3.056 -13.749 -1.566 1.00 93.75 85 LEU A N 1
ATOM 676 C CA . LEU A 1 85 ? -3.371 -14.851 -2.480 1.00 93.75 85 LEU A CA 1
ATOM 677 C C . LEU A 1 85 ? -3.528 -14.375 -3.928 1.00 93.75 85 LEU A C 1
ATOM 679 O O . LEU A 1 85 ? -3.074 -15.069 -4.837 1.00 93.75 85 LEU A O 1
ATOM 683 N N . ASP A 1 86 ? -4.118 -13.203 -4.147 1.00 92.06 86 ASP A N 1
ATOM 684 C CA . ASP A 1 86 ? -4.273 -12.619 -5.480 1.00 92.06 86 ASP A CA 1
ATOM 685 C C . ASP A 1 86 ? -2.912 -12.275 -6.100 1.00 92.06 86 ASP A C 1
ATOM 687 O O . ASP A 1 86 ? -2.669 -12.601 -7.265 1.00 92.06 86 ASP A O 1
ATOM 691 N N . VAL A 1 87 ? -1.982 -11.727 -5.305 1.00 90.56 87 VAL A N 1
ATOM 692 C CA . VAL A 1 87 ? -0.589 -11.514 -5.737 1.00 90.56 87 VAL A CA 1
ATOM 693 C C . VAL A 1 87 ? 0.068 -12.832 -6.132 1.00 90.56 87 VAL A C 1
ATOM 695 O O . VAL A 1 87 ? 0.704 -12.896 -7.176 1.00 90.56 87 VAL A O 1
ATOM 698 N N . TYR A 1 88 ? -0.087 -13.897 -5.340 1.00 90.81 88 TYR A N 1
ATOM 699 C CA . TYR A 1 88 ? 0.502 -15.199 -5.672 1.00 90.81 88 TYR A CA 1
ATOM 700 C C . TYR A 1 88 ? -0.082 -15.808 -6.951 1.00 90.81 88 TYR A C 1
ATOM 702 O O . TYR A 1 88 ? 0.663 -16.345 -7.770 1.00 90.81 88 TYR A O 1
ATOM 710 N N . ARG A 1 89 ? -1.403 -15.724 -7.142 1.00 94.88 89 ARG A N 1
ATOM 711 C CA . ARG A 1 89 ? -2.093 -16.282 -8.318 1.00 94.88 89 ARG A CA 1
ATOM 712 C C . ARG A 1 89 ? -1.711 -15.580 -9.617 1.00 94.88 89 ARG A C 1
ATOM 714 O O . ARG A 1 89 ? -1.644 -16.228 -10.655 1.00 94.88 89 ARG A O 1
ATOM 721 N N . HIS A 1 90 ? -1.438 -14.281 -9.545 1.00 93.81 90 HIS A N 1
ATOM 722 C CA . HIS A 1 90 ? -1.123 -13.438 -10.698 1.00 93.81 90 HIS A CA 1
ATOM 723 C C . HIS A 1 90 ? 0.297 -12.864 -10.617 1.00 93.81 90 HIS A C 1
ATOM 725 O O . HIS A 1 90 ? 0.573 -11.775 -11.119 1.00 93.81 90 HIS A O 1
ATOM 731 N N . TYR A 1 91 ? 1.213 -13.591 -9.972 1.00 88.62 91 TYR A N 1
ATOM 732 C CA . TYR A 1 91 ? 2.538 -13.085 -9.613 1.00 88.62 91 TYR A CA 1
ATOM 733 C C . TYR A 1 91 ? 3.320 -12.437 -10.770 1.00 88.62 91 TYR A C 1
ATOM 735 O O . TYR A 1 91 ? 3.886 -11.366 -10.542 1.00 88.62 91 TYR A O 1
ATOM 743 N N . PRO A 1 92 ? 3.323 -12.982 -12.008 1.00 93.44 92 PRO A N 1
ATOM 744 C CA . PRO A 1 92 ? 4.001 -12.337 -13.134 1.00 93.44 92 PRO A CA 1
ATOM 745 C C . PRO A 1 92 ? 3.506 -10.910 -13.420 1.00 93.44 92 PRO A C 1
ATOM 747 O O . PRO A 1 92 ? 4.322 -10.013 -13.629 1.00 93.44 92 PRO A O 1
ATOM 750 N N . ASP A 1 93 ? 2.194 -10.674 -13.355 1.00 92.25 93 ASP A N 1
ATOM 751 C CA . ASP A 1 93 ? 1.596 -9.360 -13.628 1.00 92.25 93 ASP A CA 1
ATOM 752 C C . ASP A 1 93 ? 1.971 -8.350 -12.539 1.00 92.25 93 ASP A C 1
ATOM 754 O O . ASP A 1 93 ? 2.302 -7.191 -12.806 1.00 92.25 93 ASP A O 1
ATOM 758 N N . PHE A 1 94 ? 1.954 -8.801 -11.285 1.00 89.81 94 PHE A N 1
ATOM 759 C CA . PHE A 1 94 ? 2.347 -7.986 -10.142 1.00 89.81 94 PHE A CA 1
ATOM 760 C C . PHE A 1 94 ? 3.842 -7.662 -10.144 1.00 89.81 94 PHE A C 1
ATOM 762 O O . PHE A 1 94 ? 4.225 -6.537 -9.817 1.00 89.81 94 PHE A O 1
ATOM 769 N N . LEU A 1 95 ? 4.686 -8.615 -10.544 1.00 89.25 95 LEU A N 1
ATOM 770 C CA . LEU A 1 95 ? 6.125 -8.410 -10.678 1.00 89.25 95 LEU A CA 1
ATOM 771 C C . LEU A 1 95 ? 6.451 -7.419 -11.801 1.00 89.25 95 LEU A C 1
ATOM 773 O O . LEU A 1 95 ? 7.308 -6.551 -11.618 1.00 89.25 95 LEU A O 1
ATOM 777 N N . ALA A 1 96 ? 5.744 -7.492 -12.934 1.00 90.56 96 ALA A N 1
ATOM 778 C CA . ALA A 1 96 ? 5.889 -6.528 -14.023 1.00 90.56 96 ALA A CA 1
ATOM 779 C C . ALA A 1 96 ? 5.561 -5.101 -13.550 1.00 90.56 96 ALA A C 1
ATOM 781 O O . ALA A 1 96 ? 6.395 -4.200 -13.676 1.00 90.56 96 ALA A O 1
ATOM 782 N N . LYS A 1 97 ? 4.409 -4.917 -12.885 1.00 88.38 97 LYS A N 1
ATOM 783 C CA . LYS A 1 97 ? 4.014 -3.628 -12.285 1.00 88.38 97 LYS A CA 1
ATOM 784 C C . LYS A 1 97 ? 5.034 -3.116 -11.270 1.00 88.38 97 LYS A C 1
ATOM 786 O O . LYS A 1 97 ? 5.354 -1.929 -11.263 1.00 88.38 97 LYS A O 1
ATOM 791 N N . ALA A 1 98 ? 5.555 -3.990 -10.411 1.00 88.00 98 ALA A N 1
ATOM 792 C CA . ALA A 1 98 ? 6.545 -3.611 -9.406 1.00 88.00 98 ALA A CA 1
ATOM 793 C C . ALA A 1 98 ? 7.885 -3.203 -10.037 1.00 88.00 98 ALA A C 1
ATOM 795 O O . ALA A 1 98 ? 8.502 -2.230 -9.603 1.00 88.00 98 ALA A O 1
ATOM 796 N N . THR A 1 99 ? 8.300 -3.891 -11.102 1.00 88.00 99 THR A N 1
ATOM 797 C CA . THR A 1 99 ? 9.507 -3.561 -11.873 1.00 88.00 99 THR A CA 1
ATOM 798 C C . THR A 1 99 ? 9.387 -2.187 -12.533 1.00 88.00 99 THR A C 1
ATOM 800 O O . THR A 1 99 ? 10.315 -1.377 -12.473 1.00 88.00 99 THR A O 1
ATOM 803 N N . GLU A 1 100 ? 8.235 -1.881 -13.128 1.00 88.56 100 GLU A N 1
ATOM 804 C CA . GLU A 1 100 ? 7.948 -0.546 -13.663 1.00 88.56 100 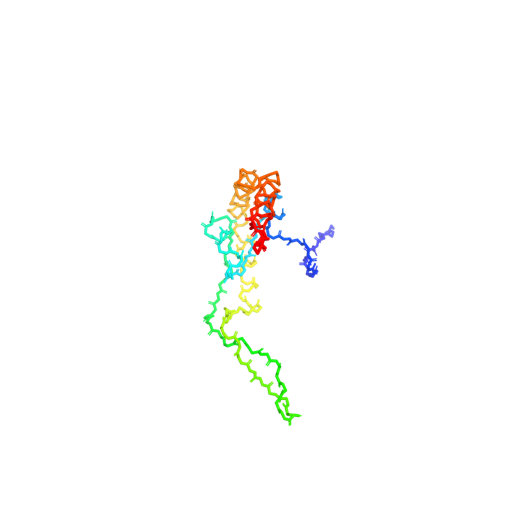GLU A CA 1
ATOM 805 C C . GLU A 1 100 ? 7.909 0.513 -12.555 1.00 88.56 100 GLU A C 1
ATOM 807 O O . GLU A 1 100 ? 8.523 1.577 -12.681 1.00 88.56 100 GLU A O 1
ATOM 812 N N . GLY A 1 101 ? 7.279 0.187 -11.425 1.00 86.88 101 GLY A N 1
ATOM 813 C CA . GLY A 1 101 ? 7.236 1.037 -10.240 1.00 86.88 101 GLY A CA 1
ATOM 814 C C . GLY A 1 101 ? 8.615 1.377 -9.679 1.00 86.88 101 GLY A C 1
ATOM 815 O O . GLY A 1 101 ? 8.839 2.524 -9.287 1.00 86.88 101 GLY A O 1
ATOM 816 N N . SER A 1 102 ? 9.552 0.423 -9.695 1.00 85.62 102 SER A N 1
ATOM 817 C CA . SER A 1 102 ? 10.954 0.644 -9.314 1.00 85.62 102 SER A CA 1
ATOM 818 C C . SER A 1 102 ? 11.595 1.739 -10.160 1.00 85.62 102 SER A C 1
ATOM 820 O O . SER A 1 102 ? 12.110 2.731 -9.632 1.00 85.62 102 SER A O 1
ATOM 822 N N . ARG A 1 103 ? 11.482 1.612 -11.488 1.00 85.25 103 ARG A N 1
ATOM 823 C CA . ARG A 1 103 ? 12.029 2.588 -12.442 1.00 85.25 103 ARG A CA 1
ATOM 824 C C . ARG A 1 103 ? 11.387 3.961 -12.262 1.00 85.25 103 ARG A C 1
ATOM 826 O O . ARG A 1 103 ? 12.082 4.976 -12.282 1.00 85.25 103 ARG A O 1
ATOM 833 N N . TRP A 1 104 ? 10.074 3.997 -12.039 1.00 85.50 104 TRP A N 1
ATOM 834 C CA . TRP A 1 104 ? 9.342 5.238 -11.804 1.00 85.50 104 TRP A CA 1
ATOM 835 C C . TRP A 1 104 ? 9.787 5.952 -10.520 1.00 85.50 104 TRP A C 1
ATOM 837 O O . TRP A 1 104 ? 10.046 7.157 -10.553 1.00 85.50 104 TRP A O 1
ATOM 847 N N . ILE A 1 105 ? 9.935 5.229 -9.400 1.00 81.56 105 ILE A N 1
ATOM 848 C CA . ILE A 1 105 ? 10.432 5.820 -8.147 1.00 81.56 105 ILE A CA 1
ATOM 849 C C . ILE A 1 105 ? 11.859 6.334 -8.320 1.00 81.56 105 ILE A C 1
ATOM 851 O O . ILE A 1 105 ? 12.128 7.472 -7.934 1.00 81.56 105 ILE A O 1
ATOM 855 N N . ALA A 1 106 ? 12.742 5.547 -8.942 1.00 78.69 106 ALA A N 1
ATOM 856 C CA . ALA A 1 106 ? 14.122 5.954 -9.199 1.00 78.69 106 ALA A CA 1
ATOM 857 C C . ALA A 1 106 ? 14.210 7.248 -10.035 1.00 78.69 106 ALA A C 1
ATOM 859 O O . ALA A 1 106 ? 15.096 8.075 -9.818 1.00 78.69 106 ALA A O 1
ATOM 860 N N . GLY A 1 107 ? 13.270 7.454 -10.964 1.00 76.44 107 GLY A N 1
ATOM 861 C CA . GLY A 1 107 ? 13.178 8.679 -11.760 1.00 76.44 107 GLY A CA 1
ATOM 862 C C . GLY A 1 107 ? 12.610 9.885 -11.004 1.00 76.44 107 GLY A C 1
ATOM 863 O O . GLY A 1 107 ? 13.052 11.010 -11.235 1.00 76.44 107 GLY A O 1
ATOM 864 N N . LYS A 1 108 ? 11.643 9.670 -10.103 1.00 74.06 108 LYS A N 1
ATOM 865 C CA . LYS A 1 108 ? 10.878 10.745 -9.448 1.00 74.06 108 LYS A CA 1
ATOM 866 C C . LYS A 1 108 ? 11.467 11.200 -8.106 1.00 74.06 108 LYS A C 1
ATOM 868 O O . LYS A 1 108 ? 11.293 12.356 -7.723 1.00 74.06 108 LYS A O 1
ATOM 873 N N . TRP A 1 109 ? 12.140 10.310 -7.382 1.00 66.56 109 TRP A N 1
ATOM 874 C CA . TRP A 1 109 ? 12.604 10.555 -6.016 1.00 66.56 109 TRP A CA 1
ATOM 875 C C . TRP A 1 109 ? 14.121 10.416 -5.946 1.00 66.56 109 TRP A C 1
ATOM 877 O O . TRP A 1 109 ? 14.656 9.346 -5.668 1.00 66.56 109 TRP A O 1
ATOM 887 N N . LYS A 1 110 ? 14.824 11.525 -6.180 1.00 70.50 110 LYS A N 1
ATOM 888 C CA . LYS A 1 110 ? 16.267 11.615 -5.952 1.00 70.50 110 LYS A CA 1
ATOM 889 C C . LYS A 1 110 ? 16.509 12.242 -4.587 1.00 70.50 110 LYS A C 1
ATOM 891 O O . LYS A 1 110 ? 15.996 13.325 -4.312 1.00 70.50 110 LYS A O 1
ATOM 896 N N . ASN A 1 111 ? 17.327 11.606 -3.748 1.00 69.44 111 ASN A N 1
ATOM 897 C CA . ASN A 1 111 ? 17.639 12.117 -2.405 1.00 69.44 111 ASN A CA 1
ATOM 898 C C . ASN A 1 111 ? 18.149 13.571 -2.431 1.00 69.44 111 ASN A C 1
ATOM 900 O O . ASN A 1 111 ? 17.777 14.363 -1.570 1.00 69.44 111 ASN A O 1
ATOM 904 N N . GLY A 1 112 ? 18.912 13.953 -3.462 1.00 70.31 112 GLY A N 1
ATOM 905 C CA . GLY A 1 112 ? 19.365 15.335 -3.658 1.00 70.31 112 GLY A CA 1
ATOM 906 C C . GLY A 1 112 ? 18.236 16.349 -3.894 1.00 70.31 112 GLY A C 1
ATOM 907 O O . GLY A 1 112 ? 18.359 17.503 -3.501 1.00 70.31 112 GLY A O 1
ATOM 908 N N . ASP A 1 113 ? 17.108 15.944 -4.479 1.00 73.19 113 ASP A N 1
ATOM 909 C CA . ASP A 1 113 ? 15.951 16.827 -4.701 1.00 73.19 113 ASP A CA 1
ATOM 910 C C . ASP A 1 113 ? 15.127 17.009 -3.426 1.00 73.19 113 ASP A C 1
ATOM 912 O O . ASP A 1 113 ? 14.489 18.044 -3.225 1.00 73.19 113 ASP A O 1
ATOM 916 N N . SER A 1 114 ? 15.113 15.994 -2.563 1.00 72.69 114 SER A N 1
ATOM 917 C CA . SER A 1 114 ? 14.494 16.075 -1.241 1.00 72.69 114 SER A CA 1
ATOM 918 C C . SER A 1 114 ? 15.318 16.945 -0.297 1.00 72.69 114 SER A C 1
ATOM 920 O O . SER A 1 114 ? 14.748 17.816 0.353 1.00 72.69 114 SER A O 1
ATOM 922 N N . LEU A 1 115 ? 16.645 16.775 -0.280 1.00 77.56 115 LEU A N 1
ATOM 923 C CA . LEU A 1 115 ? 17.555 17.620 0.502 1.00 77.56 115 LEU A CA 1
ATOM 924 C C . LEU A 1 115 ?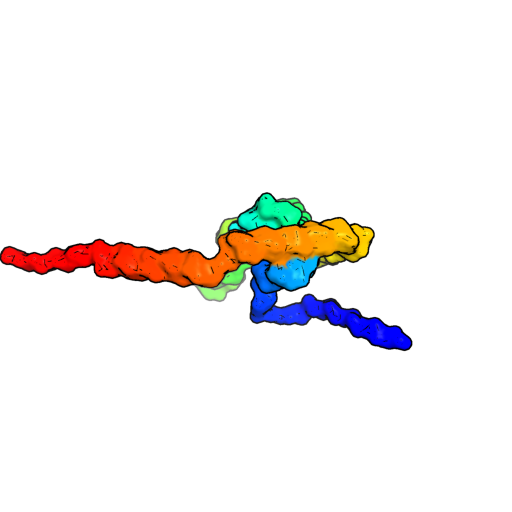 17.444 19.090 0.090 1.00 77.56 115 LEU A C 1
ATOM 926 O O . LEU A 1 115 ? 17.170 19.927 0.943 1.00 77.56 115 LEU A O 1
ATOM 930 N N . ARG A 1 116 ? 17.491 19.392 -1.217 1.00 78.50 116 ARG A N 1
ATOM 931 C CA . ARG A 1 116 ? 17.302 20.764 -1.721 1.00 78.50 116 ARG A CA 1
ATOM 932 C C . ARG A 1 116 ? 15.968 21.386 -1.305 1.00 78.50 116 ARG A C 1
ATOM 934 O O . ARG A 1 116 ? 15.905 22.579 -1.029 1.00 78.50 116 ARG A O 1
ATOM 941 N N . ARG A 1 117 ? 14.888 20.598 -1.256 1.00 79.88 117 ARG A N 1
ATOM 942 C CA . ARG A 1 117 ? 13.575 21.079 -0.791 1.00 79.88 117 ARG A CA 1
ATOM 943 C C . ARG A 1 117 ? 13.563 21.377 0.704 1.00 79.88 117 ARG A C 1
ATOM 945 O O . ARG A 1 117 ? 13.002 22.392 1.100 1.00 79.88 117 ARG A O 1
ATOM 952 N N . VAL A 1 118 ? 14.186 20.526 1.517 1.00 83.25 118 VAL A N 1
ATOM 953 C CA . VAL A 1 118 ? 14.320 20.763 2.963 1.00 83.25 118 VAL A CA 1
ATOM 954 C C . VAL A 1 118 ? 15.185 21.995 3.226 1.00 83.25 118 VAL A C 1
ATOM 956 O O . VAL A 1 118 ? 14.778 22.857 3.998 1.00 83.25 118 VAL A O 1
ATOM 959 N N . GLU A 1 119 ? 16.314 22.132 2.530 1.00 84.56 119 GLU A N 1
ATOM 960 C CA . GLU A 1 119 ? 17.183 23.312 2.602 1.00 84.56 119 GLU A CA 1
ATOM 961 C C . GLU A 1 119 ? 16.436 24.593 2.213 1.00 84.56 119 GLU A C 1
ATOM 963 O O . GLU A 1 119 ? 16.516 25.586 2.927 1.00 84.56 119 GLU A O 1
ATOM 968 N N . ALA A 1 120 ? 15.651 24.577 1.131 1.00 83.62 120 ALA A N 1
ATOM 969 C CA . ALA A 1 120 ? 14.844 25.728 0.724 1.00 83.62 120 ALA A CA 1
ATOM 970 C C . ALA A 1 120 ? 13.790 26.118 1.776 1.00 83.62 120 ALA A C 1
ATOM 972 O O . ALA A 1 120 ? 13.577 27.304 2.014 1.00 83.62 120 ALA A O 1
ATOM 973 N N . ILE A 1 121 ? 13.156 25.138 2.429 1.00 86.19 121 ILE A N 1
ATOM 974 C CA . ILE A 1 121 ? 12.212 25.388 3.528 1.00 86.19 121 ILE A CA 1
ATOM 975 C C . ILE A 1 121 ? 12.945 25.993 4.727 1.00 86.19 121 ILE A C 1
ATOM 977 O O . ILE A 1 121 ? 12.516 27.017 5.248 1.00 86.19 121 ILE A O 1
ATOM 981 N N . MET A 1 122 ? 14.067 25.403 5.142 1.00 81.25 122 MET A N 1
ATOM 982 C CA . MET A 1 122 ? 14.868 25.913 6.258 1.00 81.25 122 MET A CA 1
ATOM 983 C C . MET A 1 122 ? 15.370 27.340 6.002 1.00 81.25 122 MET A C 1
ATOM 985 O O . MET A 1 122 ? 15.263 28.194 6.879 1.00 81.25 122 MET A O 1
ATOM 989 N N . ASN A 1 123 ? 15.845 27.616 4.787 1.00 80.69 123 ASN A N 1
ATOM 990 C CA . ASN A 1 123 ? 16.323 28.939 4.386 1.00 80.69 123 ASN A CA 1
ATOM 991 C C . ASN A 1 123 ? 15.175 29.952 4.239 1.00 80.69 123 ASN A C 1
ATOM 993 O O . ASN A 1 123 ? 15.354 31.123 4.554 1.00 80.69 123 ASN A O 1
ATOM 997 N N . GLY A 1 124 ? 13.988 29.514 3.806 1.00 70.25 124 GLY A N 1
ATOM 998 C CA . GLY A 1 124 ? 12.791 30.355 3.712 1.00 70.25 124 GLY A CA 1
ATOM 999 C C . GLY A 1 124 ? 12.154 30.688 5.066 1.00 70.25 124 GLY A C 1
ATOM 1000 O O . GLY A 1 124 ? 11.553 31.747 5.211 1.00 70.25 124 GLY A O 1
ATOM 1001 N N . ILE A 1 125 ? 12.314 29.823 6.073 1.00 62.22 125 ILE A N 1
ATOM 1002 C CA . ILE A 1 125 ? 11.884 30.084 7.459 1.00 62.22 125 ILE A CA 1
ATOM 1003 C C . ILE A 1 125 ? 12.850 31.059 8.164 1.00 62.22 125 ILE A C 1
ATOM 1005 O O . ILE A 1 125 ? 12.442 31.782 9.069 1.00 62.22 125 ILE A O 1
ATOM 1009 N N . GLY A 1 126 ? 14.111 31.133 7.722 1.00 55.53 126 GLY A N 1
ATOM 1010 C CA . GLY A 1 126 ? 15.159 31.983 8.300 1.00 55.53 126 GLY A CA 1
ATOM 1011 C C . GLY A 1 126 ? 15.141 33.469 7.909 1.00 55.53 126 GLY A C 1
ATOM 1012 O O . GLY A 1 126 ? 16.088 34.177 8.237 1.00 55.53 126 GLY A O 1
ATOM 1013 N N . CYS A 1 127 ? 14.122 33.974 7.207 1.00 47.69 127 CYS A N 1
ATOM 1014 C CA . CYS A 1 127 ? 14.052 35.382 6.791 1.00 47.69 127 CYS A CA 1
ATOM 1015 C C . CYS A 1 127 ? 12.694 36.016 7.118 1.00 47.69 127 CYS A C 1
ATOM 1017 O O . CYS A 1 127 ? 11.876 36.274 6.239 1.00 47.69 127 CYS A O 1
ATOM 1019 N N . GLY A 1 128 ? 12.482 36.326 8.395 1.00 45.16 128 GLY A N 1
ATOM 1020 C CA . GLY A 1 128 ? 11.691 37.489 8.791 1.00 45.16 128 GLY A CA 1
ATOM 1021 C C . GLY A 1 128 ? 12.654 38.536 9.354 1.00 45.16 128 GLY A C 1
ATOM 1022 O O . GLY A 1 128 ? 13.473 38.163 10.195 1.00 45.16 128 GLY A O 1
ATOM 1023 N N . PRO A 1 129 ? 12.627 39.808 8.912 1.00 46.00 129 PRO A N 1
ATOM 1024 C CA . PRO A 1 129 ? 13.401 40.837 9.587 1.00 46.00 129 PRO A CA 1
ATOM 1025 C C . PRO A 1 129 ? 12.882 40.937 11.022 1.00 46.00 129 PRO A C 1
ATOM 1027 O O . PRO A 1 129 ? 11.692 41.165 11.248 1.00 46.00 129 PRO A O 1
ATOM 1030 N N . GLU A 1 130 ? 13.768 40.738 11.998 1.00 47.97 130 GLU A N 1
ATOM 1031 C CA . GLU A 1 130 ? 13.487 41.174 13.356 1.00 47.97 130 GLU A CA 1
ATOM 1032 C C . GLU A 1 130 ? 13.213 42.675 13.296 1.00 47.97 130 GLU A C 1
ATOM 1034 O O . GLU A 1 130 ? 14.050 43.468 12.860 1.00 47.97 130 GLU A O 1
ATOM 1039 N N . ASN A 1 131 ? 12.007 43.051 13.710 1.00 53.47 131 ASN A N 1
ATOM 1040 C CA . ASN A 1 131 ? 11.650 44.423 14.018 1.00 53.47 131 ASN A CA 1
ATOM 1041 C C . ASN A 1 131 ? 12.619 44.947 15.097 1.00 53.47 131 ASN A C 1
ATOM 1043 O O . ASN A 1 131 ? 12.374 44.794 16.292 1.00 53.47 131 ASN A O 1
ATOM 1047 N N . GLY A 1 132 ? 13.732 45.547 14.678 1.00 41.03 132 GLY A N 1
ATOM 1048 C CA . GLY A 1 132 ? 14.601 46.380 15.506 1.00 41.03 132 GLY A CA 1
ATOM 1049 C C . GLY A 1 132 ? 14.221 47.836 15.264 1.00 41.03 132 GLY A C 1
ATOM 1050 O O . GLY A 1 132 ? 14.553 48.383 14.223 1.00 41.03 132 GLY A O 1
ATOM 1051 N N . LYS A 1 133 ? 13.324 48.391 16.082 1.00 44.00 133 LYS A N 1
ATOM 1052 C CA . LYS A 1 133 ? 13.609 49.196 17.285 1.00 44.00 133 LYS A CA 1
ATOM 1053 C C . LYS A 1 133 ? 13.614 50.699 16.976 1.00 44.00 133 LYS A C 1
ATOM 1055 O O . LYS A 1 133 ? 14.512 51.173 16.296 1.00 44.00 133 LYS A O 1
ATOM 1060 N N . THR A 1 134 ? 12.620 51.357 17.590 1.00 42.66 134 THR A N 1
ATOM 1061 C CA . THR A 1 134 ? 12.590 52.730 18.148 1.00 42.66 134 THR A CA 1
ATOM 1062 C C . THR A 1 134 ? 12.986 53.894 17.259 1.00 42.66 134 THR A C 1
ATOM 1064 O O . THR A 1 134 ? 14.191 54.025 16.968 1.00 42.66 134 THR A O 1
#

pLDDT: mean 76.1, std 20.02, range [27.41, 94.88]

Nearest PDB structures (foldseek):
  8xve-assembly1_R  TM=2.161E-01  e=2.825E+00  Clostridium perfringens
  6igl-assembly1_A  TM=2.781E-01  e=6.031E+00  Homo sapiens
  5gli-assembly1_A  TM=2.784E-01  e=7.766E+00  Homo sapiens

Solvent-accessible surface area (backbone atoms only — not comparable to full-atom values): 8186 Å² total; per-residue (Å²): 135,86,78,82,80,78,77,86,74,86,76,97,78,83,49,81,65,58,45,22,64,71,28,40,66,47,77,39,69,86,42,84,94,38,44,71,54,43,75,65,66,37,33,44,65,47,66,58,84,46,75,39,71,36,69,38,87,39,75,57,96,90,42,82,50,76,43,67,74,60,67,38,71,39,67,53,72,67,40,53,51,49,50,54,51,52,44,65,76,44,37,72,64,40,37,52,35,5,43,53,35,14,55,51,46,64,72,74,61,48,71,70,61,54,49,52,52,51,50,49,50,56,58,61,68,70,68,69,85,77,88,78,77,134

Foldseek 3Di:
DDDPPPPDDDDDDPDPLNCLLVLHAAEDAPDPVCVVVVVVVLHHYQDFPDKDFPWDWDADPNDTDIDGDGIDTHDDPVSVVVVVVVCVVPVVVSSVSSPVSSVVSVVPDDVVVVVVVVVVVVVVVVDDPDPDDD

Organism: NCBI:txid2126562

Sequence (134 aa):
MAGAWLIWAFPQQNHPKSDRLLGVPTILSDIPVHKELIHSGYCQPISHRGLEPALYDHYENGTRGKIAYGKWHSIETADIRQSILDVYRHYPDFLAKATEGSRWIAGKWKNGDSLRRVEAIMNGIGCGPENGKT

Secondary structure (DSSP, 8-state):
-----------S---HHHHHHTT---EE---GGGHHHHHTSSSEEPP---EEEEEEEEEETTEEEEEEEEEEE---HHHHHHHHHHHHHTHHHHHHHHHHHHHHHHHH--HHHHHHHHHHHHHHHT--------